Protein AF-A0A955AT12-F1 (afdb_monomer_lite)

Secondary structure (DSSP, 8-state):
-BSS----HHHHHHSTTHHHH---EEEEEEHHHHTT----TTS-HHHHHHHHHHTT--EEEEEETT--SSHHHHHHHHHHHGGGTT-S--

pLDDT: mean 92.77, std 8.44, range [58.03, 98.81]

Structure (mmCIF, N/CA/C/O backbone):
data_AF-A0A955AT12-F1
#
_entry.id   AF-A0A955AT12-F1
#
loop_
_atom_site.group_PDB
_atom_site.id
_atom_site.type_symbol
_atom_site.label_atom_id
_atom_site.label_alt_id
_atom_site.label_comp_id
_atom_site.label_asym_id
_atom_site.label_entity_id
_atom_site.label_seq_id
_atom_site.pdbx_PDB_ins_code
_atom_site.Cartn_x
_atom_site.Cartn_y
_atom_site.Cartn_z
_atom_site.occupancy
_atom_site.B_iso_or_equiv
_atom_site.auth_seq_id
_atom_site.auth_comp_id
_atom_site.auth_asym_id
_atom_site.auth_atom_id
_atom_site.pdbx_PDB_model_num
ATOM 1 N N . LEU A 1 1 ? -0.856 4.033 0.873 1.00 90.19 1 LEU A N 1
ATOM 2 C CA . LEU A 1 1 ? 0.404 4.676 0.440 1.00 90.19 1 LEU A CA 1
ATOM 3 C C . LEU A 1 1 ? 0.857 4.044 -0.867 1.00 90.19 1 LEU A C 1
ATOM 5 O O . LEU A 1 1 ? 0.973 2.826 -0.910 1.00 90.19 1 LEU A O 1
ATOM 9 N N . PHE A 1 2 ? 1.079 4.843 -1.916 1.00 96.88 2 PHE A N 1
ATOM 10 C CA . PHE A 1 2 ? 1.580 4.370 -3.215 1.00 96.88 2 PHE A CA 1
ATOM 11 C C . PHE A 1 2 ? 2.979 4.951 -3.439 1.00 96.88 2 PHE A C 1
ATOM 13 O O . PHE A 1 2 ? 3.117 6.163 -3.584 1.00 96.88 2 PHE A O 1
ATOM 20 N N . SER A 1 3 ? 4.012 4.110 -3.409 1.00 93.88 3 SER A N 1
ATOM 21 C CA . SER A 1 3 ? 5.427 4.495 -3.538 1.00 93.88 3 SER A CA 1
ATOM 22 C C . SER A 1 3 ? 5.893 5.577 -2.548 1.00 93.88 3 SER A C 1
ATOM 24 O O . SER A 1 3 ? 6.802 6.347 -2.845 1.00 93.88 3 SER A O 1
ATOM 26 N N . GLY A 1 4 ? 5.262 5.669 -1.374 1.00 90.75 4 GLY A N 1
ATOM 27 C CA . GLY A 1 4 ? 5.293 6.881 -0.544 1.00 90.75 4 GLY A CA 1
ATOM 28 C C . GLY A 1 4 ? 5.553 6.651 0.941 1.00 90.75 4 GLY A C 1
ATOM 29 O O . GLY A 1 4 ? 5.031 7.416 1.738 1.00 90.75 4 GLY A O 1
ATOM 30 N N . ALA A 1 5 ? 6.336 5.623 1.283 1.00 89.94 5 ALA A N 1
ATOM 31 C CA . ALA A 1 5 ? 6.603 5.093 2.633 1.00 89.94 5 ALA A CA 1
ATOM 32 C C . ALA A 1 5 ? 5.683 3.933 3.057 1.00 89.94 5 ALA A C 1
ATOM 34 O O . ALA A 1 5 ? 4.750 3.546 2.346 1.00 89.94 5 ALA A O 1
ATOM 35 N N . THR A 1 6 ? 6.011 3.374 4.217 1.00 91.81 6 THR A N 1
ATOM 36 C CA . THR A 1 6 ? 5.359 2.235 4.865 1.00 91.81 6 THR A CA 1
ATOM 37 C C . THR A 1 6 ? 4.897 2.672 6.251 1.00 91.81 6 THR A C 1
ATOM 39 O O . THR A 1 6 ? 5.610 3.424 6.905 1.00 91.81 6 THR A O 1
ATOM 42 N N . ILE A 1 7 ? 3.737 2.186 6.699 1.00 93.50 7 ILE A N 1
ATOM 43 C CA . ILE A 1 7 ? 3.317 2.284 8.105 1.00 93.50 7 ILE A CA 1
ATOM 44 C C . ILE A 1 7 ? 3.840 1.038 8.816 1.00 93.50 7 ILE A C 1
ATOM 46 O O . ILE A 1 7 ? 3.530 -0.082 8.400 1.00 93.50 7 ILE A O 1
ATOM 50 N N . GLY A 1 8 ? 4.670 1.233 9.832 1.00 92.44 8 GLY A N 1
ATOM 51 C CA . GLY A 1 8 ? 5.224 0.177 10.668 1.00 92.44 8 GLY A CA 1
ATOM 52 C C . GLY A 1 8 ? 4.509 0.051 12.009 1.00 92.44 8 GLY A C 1
ATOM 53 O O . GLY A 1 8 ? 3.638 0.843 12.362 1.00 92.44 8 GLY A O 1
ATOM 54 N N . LYS A 1 9 ? 4.916 -0.956 12.784 1.00 92.88 9 LYS A N 1
ATOM 55 C CA . LYS A 1 9 ? 4.403 -1.203 14.136 1.00 92.88 9 LYS A CA 1
ATOM 56 C C . LYS A 1 9 ? 4.532 0.023 15.053 1.00 92.88 9 LYS A C 1
ATOM 58 O O . LYS A 1 9 ? 3.576 0.370 15.734 1.00 92.88 9 LYS A O 1
ATOM 63 N N . GLU A 1 10 ? 5.688 0.687 15.034 1.00 93.25 10 GLU A N 1
ATOM 64 C CA . GLU A 1 10 ? 5.951 1.868 15.868 1.00 93.25 10 GLU A CA 1
ATOM 65 C C . GLU A 1 10 ? 4.988 3.022 15.557 1.00 93.25 10 GLU A C 1
ATOM 67 O O . GLU A 1 10 ? 4.472 3.648 16.479 1.00 93.25 10 GLU A O 1
ATOM 72 N N . ASP A 1 11 ? 4.675 3.260 14.277 1.00 93.50 11 ASP A N 1
ATOM 73 C CA . ASP A 1 11 ? 3.717 4.297 13.875 1.00 93.50 11 ASP A CA 1
ATOM 74 C C . ASP A 1 11 ? 2.334 4.033 14.484 1.00 93.50 11 ASP A C 1
ATOM 76 O O . ASP A 1 11 ? 1.676 4.952 14.969 1.00 93.50 11 ASP A O 1
ATOM 80 N N . VAL A 1 12 ? 1.901 2.769 14.494 1.00 93.88 12 VAL A N 1
ATOM 81 C CA . VAL A 1 12 ? 0.618 2.367 15.085 1.00 93.88 12 VAL A CA 1
ATOM 82 C C . VAL A 1 12 ? 0.629 2.509 16.604 1.00 93.88 12 VAL A C 1
ATOM 84 O O . VAL A 1 12 ? -0.329 3.028 17.168 1.00 93.88 12 VAL A O 1
ATOM 87 N N . GLU A 1 13 ? 1.690 2.052 17.271 1.00 94.19 13 GLU A N 1
ATOM 88 C CA . GLU A 1 13 ? 1.787 2.072 18.738 1.00 94.19 13 GLU A CA 1
ATOM 89 C C . GLU A 1 13 ? 1.923 3.492 19.305 1.00 94.19 13 GLU A C 1
ATOM 91 O O . GLU A 1 13 ? 1.473 3.755 20.420 1.00 94.19 13 GLU A O 1
ATOM 96 N N . THR A 1 14 ? 2.528 4.411 18.550 1.00 95.69 14 THR A N 1
ATOM 97 C CA . THR A 1 14 ? 2.778 5.792 18.995 1.00 95.69 14 THR A CA 1
ATOM 98 C C . THR A 1 14 ? 1.710 6.789 18.541 1.00 95.69 14 THR A C 1
ATOM 100 O O . THR A 1 14 ? 1.651 7.899 19.073 1.00 95.69 14 THR A O 1
ATOM 103 N N . THR A 1 15 ? 0.835 6.409 17.603 1.00 96.25 15 THR A N 1
ATOM 104 C CA . THR A 1 15 ? -0.264 7.265 17.136 1.00 96.25 15 THR A CA 1
ATOM 105 C C . THR A 1 15 ? -1.538 7.002 17.934 1.00 96.25 15 THR A C 1
ATOM 107 O O . THR A 1 15 ? -2.217 5.989 17.759 1.00 96.25 15 THR A O 1
ATOM 110 N N . GLU A 1 16 ? -1.914 7.956 18.785 1.00 97.06 16 GLU A N 1
ATOM 111 C CA . GLU A 1 16 ? -3.123 7.863 19.606 1.00 97.06 16 GLU A CA 1
ATOM 112 C C . GLU A 1 16 ? -4.396 7.695 18.750 1.00 97.06 16 GLU A C 1
ATOM 114 O O . GLU A 1 16 ? -4.668 8.468 17.825 1.00 97.06 16 GLU A O 1
ATOM 119 N N . GLY A 1 17 ? -5.194 6.671 19.072 1.00 96.06 17 GLY A N 1
ATOM 120 C CA . GLY A 1 17 ? -6.457 6.369 18.392 1.00 96.06 17 GLY A CA 1
ATOM 121 C C . GLY A 1 17 ? -6.308 5.769 16.990 1.00 96.06 17 GLY A C 1
ATOM 122 O O . GLY A 1 17 ? -7.285 5.765 16.240 1.00 96.06 17 GLY A O 1
ATOM 123 N N . PHE A 1 18 ? -5.120 5.279 16.606 1.00 96.38 18 PHE A N 1
ATOM 124 C CA . PHE A 1 18 ? -4.904 4.680 15.283 1.00 96.38 18 PHE A CA 1
ATOM 125 C C . PHE A 1 18 ? -5.863 3.514 15.024 1.00 96.38 18 PHE A C 1
ATOM 127 O O . PHE A 1 18 ? -6.594 3.523 14.037 1.00 96.38 18 PHE A O 1
ATOM 134 N N . THR A 1 19 ? -5.902 2.535 15.928 1.00 93.44 19 THR A N 1
ATOM 135 C CA . THR A 1 19 ? -6.710 1.314 15.770 1.00 93.44 19 THR A CA 1
ATOM 136 C C . THR A 1 19 ? -8.213 1.581 15.775 1.00 93.44 19 THR A C 1
ATOM 138 O O . THR A 1 19 ? -8.965 0.812 15.189 1.00 93.44 19 THR A O 1
ATOM 141 N N . ASP A 1 20 ? -8.648 2.686 16.383 1.00 94.81 20 ASP A N 1
ATOM 142 C CA . ASP A 1 20 ? -10.064 3.056 16.460 1.00 94.81 20 ASP A CA 1
ATOM 143 C C . ASP A 1 20 ? -10.550 3.780 15.196 1.00 94.81 20 ASP A C 1
ATOM 145 O O . ASP A 1 20 ? -11.750 3.845 14.933 1.00 94.81 20 ASP A O 1
ATOM 149 N N . ARG A 1 21 ? -9.628 4.375 14.428 1.00 95.38 21 ARG A N 1
ATOM 150 C CA . ARG A 1 21 ? -9.944 5.265 13.296 1.00 95.38 21 ARG A CA 1
ATOM 151 C C . ARG A 1 21 ? -9.501 4.718 11.946 1.00 95.38 21 ARG A C 1
ATOM 153 O O . ARG A 1 21 ? -10.054 5.113 10.922 1.00 95.38 21 ARG A O 1
ATOM 160 N N . VAL A 1 22 ? -8.480 3.865 11.924 1.00 96.12 22 VAL A N 1
ATOM 161 C CA . VAL A 1 22 ? -7.880 3.347 10.694 1.00 96.12 22 VAL A CA 1
ATOM 162 C C . VAL A 1 22 ? -8.359 1.925 10.456 1.00 96.12 22 VAL A C 1
ATOM 164 O O . VAL A 1 22 ? -7.924 0.980 11.103 1.00 96.12 22 VAL A O 1
ATOM 167 N N . GLU A 1 23 ? -9.248 1.775 9.480 1.00 95.56 23 GLU A N 1
ATOM 168 C CA . GLU A 1 23 ? -9.866 0.483 9.164 1.00 95.56 23 GLU A CA 1
ATOM 169 C C . GLU A 1 23 ? -9.087 -0.353 8.143 1.00 95.56 23 GLU A C 1
ATOM 171 O O . GLU A 1 23 ? -9.359 -1.541 7.972 1.00 95.56 23 GLU A O 1
ATOM 176 N N . LEU A 1 24 ? -8.156 0.279 7.429 1.00 96.69 24 LEU A N 1
ATOM 177 C CA . LEU A 1 24 ? -7.370 -0.332 6.367 1.00 96.69 24 LEU A CA 1
ATOM 178 C C . LEU A 1 24 ? -6.014 0.362 6.265 1.00 96.69 24 LEU A C 1
ATOM 180 O O . LEU A 1 24 ? -5.933 1.578 6.076 1.00 96.69 24 LEU A O 1
ATOM 184 N N . VAL A 1 25 ? -4.951 -0.433 6.284 1.00 97.19 25 VAL A N 1
ATOM 185 C CA . VAL A 1 25 ? -3.612 -0.015 5.874 1.00 97.19 25 VAL A CA 1
ATOM 186 C C . VAL A 1 25 ? -3.306 -0.648 4.523 1.00 97.19 25 VAL A C 1
ATOM 188 O O . VAL A 1 25 ? -3.306 -1.862 4.374 1.00 97.19 25 VAL A O 1
ATOM 191 N N . PHE A 1 26 ? -3.010 0.171 3.519 1.00 98.06 26 PHE A N 1
ATOM 192 C CA . PHE A 1 26 ? -2.584 -0.310 2.206 1.00 98.06 26 PHE A CA 1
ATOM 193 C C . PHE A 1 26 ? -1.247 0.317 1.840 1.00 98.06 26 PHE A C 1
ATOM 195 O O . PHE A 1 26 ? -1.118 1.545 1.832 1.00 98.06 26 PHE A O 1
ATOM 202 N N . VAL A 1 27 ? -0.263 -0.508 1.501 1.00 97.12 27 VAL A N 1
ATOM 203 C CA . VAL A 1 27 ? 1.066 -0.081 1.059 1.00 97.12 27 VAL A CA 1
ATOM 204 C C . VAL A 1 27 ? 1.353 -0.707 -0.299 1.00 97.12 27 VAL A C 1
ATOM 206 O O . VAL A 1 27 ? 1.128 -1.898 -0.505 1.00 97.12 27 VAL A O 1
ATOM 209 N N . SER A 1 28 ? 1.865 0.075 -1.244 1.00 97.69 28 SER A N 1
ATOM 210 C CA . SER A 1 28 ? 2.281 -0.458 -2.536 1.00 97.69 28 SER A CA 1
ATOM 211 C C . SER A 1 28 ? 3.489 0.241 -3.126 1.00 97.69 28 SER A C 1
ATOM 213 O O . SER A 1 28 ? 3.767 1.399 -2.819 1.00 97.69 28 SER A O 1
ATOM 215 N N . TYR A 1 29 ? 4.184 -0.479 -4.003 1.00 96.88 29 TYR A N 1
A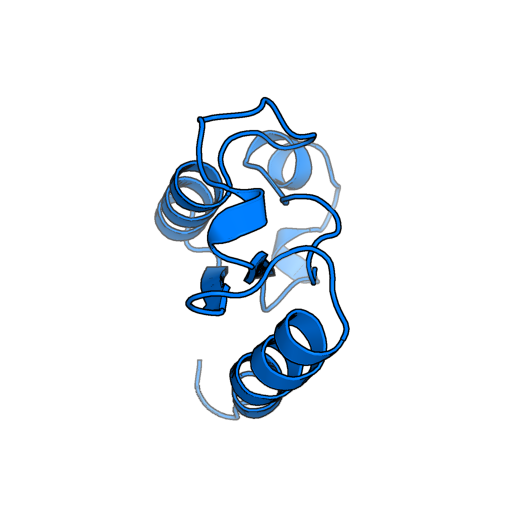TOM 216 C CA . TYR A 1 29 ? 5.368 -0.021 -4.727 1.00 96.88 29 TYR A CA 1
ATOM 217 C C . TYR A 1 29 ? 5.448 -0.682 -6.108 1.00 96.88 29 TYR A C 1
ATOM 219 O O . TYR A 1 29 ? 4.782 -1.686 -6.375 1.00 96.88 29 TYR A O 1
ATOM 227 N N . GLY A 1 30 ? 6.285 -0.148 -6.991 1.00 96.75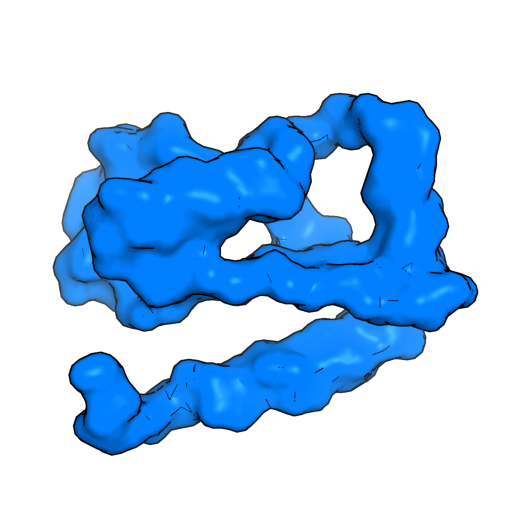 30 GLY A N 1
ATOM 228 C CA . GLY A 1 30 ? 6.797 -0.875 -8.147 1.00 96.75 30 GLY A CA 1
ATOM 229 C C . GLY A 1 30 ? 7.853 -1.888 -7.709 1.00 96.75 30 GLY A C 1
ATOM 230 O O . GLY A 1 30 ? 8.634 -1.614 -6.795 1.00 96.75 30 GLY A O 1
ATOM 231 N N . SER A 1 31 ? 7.912 -3.058 -8.348 1.00 95.81 31 SER A N 1
ATOM 232 C CA . SER A 1 31 ? 8.886 -4.104 -7.995 1.00 95.81 31 SER A CA 1
ATOM 233 C C . SER A 1 31 ? 10.333 -3.599 -8.050 1.00 95.81 31 SER A C 1
ATOM 235 O O . SER A 1 31 ? 11.128 -3.908 -7.166 1.00 95.81 31 SER A O 1
ATOM 237 N N . LYS A 1 32 ? 10.653 -2.727 -9.014 1.00 95.12 32 LYS A N 1
ATOM 238 C CA . LYS A 1 32 ? 11.992 -2.133 -9.186 1.00 95.12 32 LYS A CA 1
ATOM 239 C C . LYS A 1 32 ? 12.309 -1.046 -8.155 1.00 95.12 32 LYS A C 1
ATOM 241 O O . LYS A 1 32 ? 13.456 -0.632 -8.029 1.00 95.12 32 LYS A O 1
ATOM 246 N N . GLU A 1 33 ? 11.311 -0.565 -7.409 1.00 92.31 33 GLU A N 1
ATOM 247 C CA . GLU A 1 33 ? 11.542 0.344 -6.281 1.00 92.31 33 GLU A CA 1
ATOM 248 C C . GLU A 1 33 ? 12.003 -0.405 -5.033 1.00 92.31 33 GLU A C 1
ATOM 250 O O . GLU A 1 33 ? 12.724 0.171 -4.214 1.00 92.31 33 GLU A O 1
ATOM 255 N N . VAL A 1 34 ? 11.561 -1.659 -4.873 1.00 90.56 34 VAL A N 1
ATOM 256 C CA . VAL A 1 34 ? 11.875 -2.513 -3.718 1.00 90.56 34 VAL A CA 1
ATOM 257 C C . VAL A 1 34 ? 13.082 -3.416 -3.925 1.00 90.56 34 VAL A C 1
ATOM 259 O O . VAL A 1 34 ? 13.750 -3.767 -2.949 1.00 90.56 34 VAL A O 1
ATOM 262 N N . GLU A 1 35 ? 13.398 -3.717 -5.180 1.00 84.75 35 GLU A N 1
ATOM 263 C CA . GLU A 1 35 ? 14.574 -4.481 -5.579 1.00 84.75 35 GLU A CA 1
ATOM 264 C C . GLU A 1 35 ? 15.869 -3.882 -4.992 1.00 84.75 35 GLU A C 1
ATOM 266 O O . GLU A 1 35 ? 16.062 -2.665 -4.930 1.00 84.75 35 GLU A O 1
ATOM 271 N N . GLY A 1 36 ? 16.754 -4.748 -4.492 1.00 74.56 36 GLY A N 1
ATOM 272 C CA . GLY A 1 36 ? 18.037 -4.342 -3.907 1.00 74.56 36 GLY A CA 1
ATOM 273 C C . GLY A 1 36 ? 17.992 -3.892 -2.441 1.00 74.56 36 GLY A C 1
ATOM 274 O O . GLY A 1 36 ? 18.990 -3.372 -1.949 1.00 74.56 36 GLY A O 1
ATOM 275 N N . GLY A 1 37 ? 16.871 -4.076 -1.731 1.00 71.00 37 GLY A N 1
ATOM 276 C CA . GLY A 1 37 ? 16.843 -3.998 -0.262 1.00 71.00 37 GLY A CA 1
ATOM 277 C C . GLY A 1 37 ? 17.115 -2.611 0.326 1.00 71.00 37 GLY A C 1
ATOM 278 O O . GLY A 1 37 ? 17.548 -2.505 1.470 1.00 71.00 37 GLY A O 1
ATOM 279 N N . ARG A 1 38 ? 16.876 -1.536 -0.439 1.00 72.81 38 ARG A N 1
ATOM 280 C CA . ARG A 1 38 ? 17.068 -0.160 0.050 1.00 72.81 38 ARG A CA 1
ATOM 281 C C . ARG A 1 38 ? 16.267 0.082 1.331 1.00 72.81 38 ARG A C 1
ATOM 283 O O . ARG A 1 38 ? 15.081 -0.250 1.388 1.00 72.81 38 ARG A O 1
ATOM 290 N N . THR A 1 39 ? 16.899 0.713 2.315 1.00 69.56 39 THR A N 1
ATOM 291 C CA . THR A 1 39 ? 16.236 1.177 3.536 1.00 69.56 39 THR A CA 1
ATOM 292 C C . THR A 1 39 ? 15.211 2.253 3.188 1.00 69.56 39 THR A C 1
ATOM 294 O O . THR A 1 39 ? 15.504 3.176 2.426 1.00 69.56 39 THR A O 1
ATOM 297 N N . ARG A 1 40 ? 14.001 2.131 3.736 1.00 75.75 40 ARG A N 1
ATOM 298 C CA . ARG A 1 40 ? 12.896 3.078 3.546 1.00 75.75 40 ARG A CA 1
ATOM 299 C C . ARG A 1 40 ? 12.389 3.537 4.914 1.00 75.75 40 ARG A C 1
ATOM 301 O O . ARG A 1 40 ? 12.469 2.754 5.863 1.00 75.75 40 ARG A O 1
ATOM 308 N N . PRO A 1 41 ? 11.858 4.766 5.030 1.00 69.88 41 PRO A N 1
ATOM 309 C CA . PRO A 1 41 ? 11.079 5.157 6.201 1.00 69.88 41 PRO A CA 1
ATOM 310 C C . PRO A 1 41 ? 9.957 4.135 6.446 1.00 69.88 41 PRO A C 1
ATOM 312 O O . PRO A 1 41 ? 9.241 3.782 5.505 1.00 69.88 41 PRO A O 1
ATOM 315 N N . GLY A 1 42 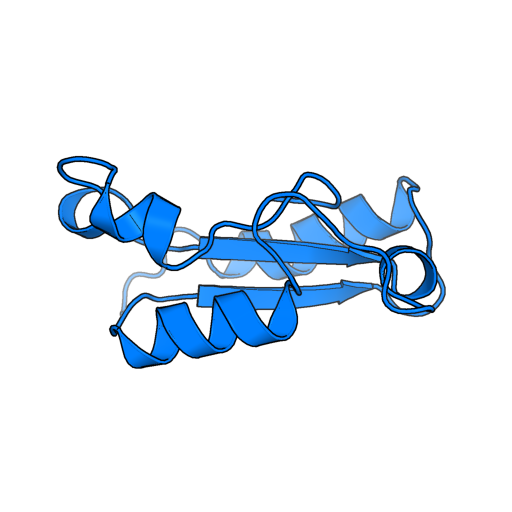? 9.861 3.617 7.673 1.00 67.75 42 GLY A N 1
ATOM 316 C CA . GLY A 1 42 ? 8.915 2.551 8.035 1.00 67.75 42 GLY A CA 1
ATOM 317 C C . GLY A 1 42 ? 9.373 1.117 7.717 1.00 67.75 42 GLY A C 1
ATOM 318 O O . GLY A 1 42 ? 8.587 0.182 7.864 1.00 67.75 42 GLY A O 1
ATOM 319 N N . GLY A 1 43 ? 10.627 0.914 7.290 1.00 82.19 43 GLY A N 1
ATOM 320 C CA . GLY A 1 43 ? 11.233 -0.413 7.116 1.00 82.19 43 GLY A CA 1
ATOM 321 C C . GLY A 1 43 ? 10.903 -1.112 5.791 1.00 82.19 43 GLY A C 1
ATOM 322 O O . GLY A 1 43 ? 10.567 -0.479 4.785 1.00 82.19 43 GLY A O 1
ATOM 323 N N . ASN A 1 44 ? 11.060 -2.439 5.764 1.00 90.62 44 ASN A N 1
ATOM 324 C CA . ASN A 1 44 ? 10.675 -3.262 4.618 1.00 90.62 44 ASN A CA 1
ATOM 325 C C . ASN A 1 44 ? 9.136 -3.326 4.530 1.00 90.62 44 ASN A C 1
ATOM 327 O O . ASN A 1 44 ? 8.510 -3.794 5.478 1.00 90.62 44 ASN A O 1
ATOM 331 N N . PRO A 1 45 ? 8.517 -2.908 3.409 1.00 92.19 45 PRO A N 1
ATOM 332 C CA . PRO A 1 45 ? 7.061 -2.897 3.264 1.00 92.19 45 PRO A CA 1
ATOM 333 C C . PRO A 1 45 ? 6.380 -4.244 3.536 1.00 92.19 45 PRO A C 1
ATOM 335 O O . PRO A 1 45 ? 5.311 -4.268 4.140 1.00 92.19 45 PRO A O 1
ATOM 338 N N . ALA A 1 46 ? 6.991 -5.351 3.102 1.00 92.69 46 ALA A N 1
ATOM 339 C CA . ALA A 1 46 ? 6.425 -6.684 3.288 1.00 92.69 46 ALA A CA 1
ATOM 340 C C . ALA A 1 46 ? 6.438 -7.081 4.769 1.00 92.69 46 ALA A C 1
ATOM 342 O O . ALA A 1 46 ? 5.405 -7.464 5.313 1.00 92.69 46 ALA A O 1
ATOM 343 N N . ASP A 1 47 ? 7.585 -6.911 5.429 1.00 93.81 47 ASP A N 1
ATOM 344 C CA . ASP A 1 47 ? 7.757 -7.274 6.838 1.00 93.81 47 ASP A CA 1
ATOM 345 C C . ASP A 1 47 ? 6.858 -6.423 7.743 1.00 93.81 47 ASP A C 1
ATOM 347 O O . ASP A 1 47 ? 6.226 -6.948 8.659 1.00 93.81 47 ASP A O 1
ATOM 351 N N . SER A 1 48 ? 6.755 -5.118 7.468 1.00 93.50 48 SER A N 1
ATOM 352 C CA . SER A 1 48 ? 5.880 -4.219 8.224 1.00 93.50 48 SER A CA 1
ATOM 353 C C . SER A 1 48 ? 4.413 -4.619 8.081 1.00 93.50 48 SER A C 1
ATOM 355 O O . SER A 1 48 ? 3.720 -4.719 9.089 1.00 93.50 48 SER A O 1
ATOM 357 N N . VAL A 1 49 ? 3.932 -4.921 6.869 1.00 95.44 49 VAL A N 1
ATOM 358 C CA . VAL A 1 49 ? 2.537 -5.355 6.669 1.00 95.44 49 VAL A CA 1
ATOM 359 C C . VAL A 1 49 ? 2.240 -6.673 7.388 1.00 95.44 49 VAL A C 1
ATOM 361 O O . VAL A 1 49 ? 1.179 -6.789 7.999 1.00 95.44 49 VAL A O 1
ATOM 364 N N . GLU A 1 50 ? 3.159 -7.639 7.387 1.00 96.56 50 GLU A N 1
ATOM 365 C CA . GLU A 1 50 ? 2.975 -8.889 8.141 1.00 96.56 50 GLU A CA 1
ATOM 366 C C . GLU A 1 50 ? 2.934 -8.655 9.660 1.00 96.56 50 GLU A C 1
ATOM 368 O O . GLU A 1 50 ? 2.105 -9.247 10.353 1.00 96.56 50 GLU A O 1
ATOM 373 N N . GLN A 1 51 ? 3.749 -7.736 10.187 1.00 95.94 51 GLN A N 1
ATOM 374 C CA . GLN A 1 51 ? 3.672 -7.342 11.599 1.00 95.94 51 GLN A CA 1
ATOM 375 C C . GLN A 1 51 ? 2.329 -6.690 11.943 1.00 95.94 51 GLN A C 1
ATOM 377 O O . GLN A 1 51 ? 1.732 -7.033 12.963 1.00 95.94 51 GLN A O 1
ATOM 382 N N . LEU A 1 52 ? 1.823 -5.792 11.091 1.00 96.00 52 LEU A N 1
ATOM 383 C CA . LEU A 1 52 ? 0.520 -5.159 11.307 1.00 96.00 52 LEU A CA 1
ATOM 384 C C . LEU A 1 52 ? -0.617 -6.191 11.287 1.00 96.00 52 LEU A C 1
ATOM 386 O O . LEU A 1 52 ? -1.483 -6.165 12.162 1.00 96.00 52 LEU A O 1
ATOM 390 N N . LYS A 1 53 ? -0.586 -7.154 10.355 1.00 96.81 53 LYS A N 1
ATOM 391 C CA . LYS A 1 53 ? -1.547 -8.270 10.337 1.00 96.81 53 LYS A CA 1
ATOM 392 C C . LYS A 1 53 ? -1.492 -9.094 11.621 1.00 96.81 53 LYS A C 1
ATOM 394 O O . LYS A 1 53 ? -2.538 -9.442 12.161 1.00 96.81 53 LYS A O 1
ATOM 399 N N . ALA A 1 54 ? -0.295 -9.376 12.139 1.00 96.81 54 ALA A N 1
ATOM 400 C CA . ALA A 1 54 ? -0.126 -10.103 13.399 1.00 96.81 54 ALA A CA 1
ATOM 401 C C . ALA A 1 54 ? -0.697 -9.345 14.615 1.00 96.81 54 ALA A C 1
ATOM 403 O O . ALA A 1 54 ? -1.073 -9.970 15.604 1.00 96.81 54 ALA A O 1
ATOM 404 N N . MET A 1 55 ? -0.809 -8.016 14.533 1.00 95.12 55 MET A N 1
ATOM 405 C CA . MET A 1 55 ? -1.484 -7.168 15.525 1.00 95.12 55 MET A CA 1
ATOM 406 C C . MET A 1 55 ? -3.009 -7.096 15.327 1.00 95.12 55 MET A C 1
ATOM 408 O O . MET A 1 55 ? -3.684 -6.382 16.064 1.00 95.12 55 MET A O 1
ATOM 412 N N . GLY A 1 56 ? -3.564 -7.812 14.344 1.00 95.38 56 GLY A N 1
ATOM 413 C CA . GLY A 1 56 ? -4.992 -7.792 14.019 1.00 95.38 56 GLY A CA 1
ATOM 414 C C . GLY A 1 56 ? -5.424 -6.613 13.144 1.00 95.38 56 GLY A C 1
ATOM 415 O O . GLY A 1 56 ? -6.619 -6.376 12.990 1.00 95.38 56 GLY A O 1
ATOM 416 N N . ILE A 1 57 ? -4.482 -5.867 12.562 1.00 95.94 57 ILE A N 1
ATOM 417 C CA . ILE A 1 57 ? -4.789 -4.741 11.675 1.00 95.94 57 ILE A CA 1
ATOM 418 C C . ILE A 1 57 ? -5.027 -5.270 10.268 1.00 95.94 57 ILE A C 1
ATOM 420 O O . ILE A 1 57 ? -4.235 -6.049 9.732 1.00 95.94 57 ILE A O 1
ATOM 424 N N . ASN A 1 58 ? -6.094 -4.789 9.638 1.00 96.44 58 ASN A N 1
ATOM 425 C CA . ASN A 1 58 ? -6.357 -5.049 8.233 1.00 96.44 58 ASN A CA 1
ATOM 426 C C . ASN A 1 58 ? -5.310 -4.335 7.358 1.00 96.44 58 ASN A C 1
ATOM 428 O O . ASN A 1 58 ? -5.435 -3.143 7.064 1.00 96.44 58 ASN A O 1
ATOM 432 N N . ALA A 1 59 ? -4.247 -5.052 6.992 1.00 97.19 59 ALA A N 1
ATOM 433 C CA . ALA A 1 59 ? -3.102 -4.507 6.275 1.00 97.19 59 ALA A CA 1
ATOM 434 C C . ALA A 1 59 ? -2.811 -5.275 4.978 1.00 97.19 59 ALA A C 1
ATOM 436 O O . ALA A 1 59 ? -2.752 -6.505 4.950 1.00 97.19 59 ALA A O 1
ATOM 437 N N . HIS A 1 60 ? -2.570 -4.533 3.898 1.00 97.81 60 HIS A N 1
ATOM 438 C CA . HIS A 1 60 ? -2.330 -5.059 2.559 1.00 97.81 60 HIS A CA 1
ATOM 439 C C . HIS A 1 60 ? -1.039 -4.503 1.959 1.00 97.81 60 HIS A C 1
ATOM 441 O O . HIS A 1 60 ? -0.740 -3.312 2.072 1.00 97.81 60 HIS A O 1
ATOM 447 N N . TYR A 1 61 ? -0.316 -5.376 1.257 1.00 97.31 61 TYR A N 1
ATOM 448 C CA . TYR A 1 61 ? 0.868 -5.032 0.483 1.00 97.31 61 TYR A CA 1
ATOM 449 C C . TYR A 1 61 ? 0.682 -5.433 -0.979 1.00 97.31 61 TYR A C 1
ATOM 451 O O . TYR A 1 61 ? 0.344 -6.582 -1.264 1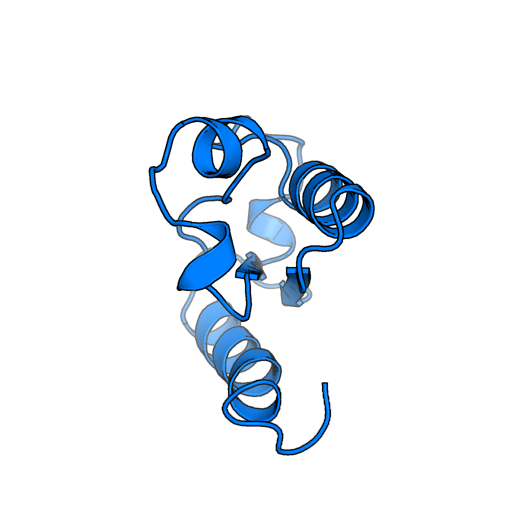.00 97.31 61 TYR A O 1
ATOM 459 N N . TYR A 1 62 ? 0.925 -4.504 -1.904 1.00 98.19 62 TYR A N 1
ATOM 460 C CA . TYR A 1 62 ? 0.882 -4.770 -3.341 1.00 98.19 62 TYR A CA 1
ATOM 461 C C . TYR A 1 62 ? 2.175 -4.346 -4.046 1.00 98.19 62 TYR A C 1
ATOM 463 O O . TYR A 1 62 ? 2.652 -3.222 -3.885 1.00 98.19 62 TYR A O 1
ATOM 471 N N . LEU A 1 63 ? 2.701 -5.228 -4.900 1.00 97.38 63 LEU A N 1
ATOM 472 C CA . LEU A 1 63 ? 3.807 -4.924 -5.802 1.00 97.38 63 LEU A CA 1
ATOM 473 C C . LEU A 1 63 ? 3.342 -4.887 -7.249 1.00 97.38 63 LEU A C 1
ATOM 475 O O . LEU A 1 63 ? 2.909 -5.897 -7.800 1.00 97.38 63 LEU A O 1
ATOM 479 N N . SER A 1 64 ? 3.496 -3.727 -7.886 1.00 98.38 64 SER A N 1
ATOM 480 C CA . SER A 1 64 ? 3.296 -3.600 -9.324 1.00 98.38 64 SER A CA 1
ATOM 481 C C . SER A 1 64 ? 4.484 -4.231 -10.061 1.00 98.38 64 SER A C 1
ATOM 483 O O . SER A 1 64 ? 5.609 -3.742 -9.922 1.00 98.38 64 SER A O 1
ATOM 485 N N . PRO A 1 65 ? 4.267 -5.299 -10.849 1.00 98.06 65 PRO A N 1
ATOM 486 C CA . PRO A 1 65 ? 5.354 -6.013 -11.500 1.00 98.06 65 PRO A CA 1
ATOM 487 C C . PRO A 1 65 ? 5.971 -5.183 -12.625 1.00 98.06 65 PRO A C 1
ATOM 489 O O . PRO A 1 65 ? 5.261 -4.538 -13.409 1.00 98.06 65 PRO A O 1
ATOM 492 N N . GLU A 1 66 ? 7.297 -5.263 -12.715 1.00 97.50 66 GLU A N 1
ATOM 493 C CA . GLU A 1 66 ? 8.142 -4.664 -13.750 1.00 97.50 66 GLU A CA 1
ATOM 494 C C . GLU A 1 66 ? 8.096 -3.138 -13.860 1.00 97.50 66 GLU A C 1
ATOM 496 O O . GLU A 1 66 ? 8.578 -2.582 -14.849 1.00 97.50 66 GLU A O 1
ATOM 501 N N . THR A 1 67 ? 7.604 -2.450 -12.830 1.00 98.06 67 THR A N 1
ATOM 502 C CA . THR A 1 67 ? 7.539 -0.984 -12.782 1.00 98.06 67 THR A CA 1
ATOM 503 C C . THR A 1 67 ? 8.415 -0.410 -11.672 1.00 98.06 67 THR A C 1
ATOM 505 O O . THR A 1 67 ? 8.743 -1.093 -10.698 1.00 98.06 67 THR A O 1
ATOM 508 N N . ALA A 1 68 ? 8.795 0.857 -11.822 1.00 95.69 68 ALA A N 1
ATOM 509 C CA . ALA A 1 68 ? 9.535 1.637 -10.831 1.00 95.69 68 ALA A CA 1
ATOM 510 C C . ALA A 1 68 ? 8.658 2.772 -10.256 1.00 95.69 68 ALA A C 1
ATOM 512 O O . ALA A 1 68 ? 7.443 2.616 -10.111 1.00 95.69 68 ALA A O 1
ATOM 513 N N . HIS A 1 69 ? 9.262 3.917 -9.923 1.00 96.06 69 HIS A N 1
ATOM 514 C CA . HIS A 1 69 ? 8.575 5.099 -9.396 1.00 96.06 69 HIS A CA 1
ATOM 515 C C . HIS A 1 69 ? 7.881 5.889 -10.519 1.00 96.06 69 HIS A C 1
ATOM 517 O O . HIS A 1 69 ? 8.321 6.963 -10.930 1.00 96.06 69 HIS A O 1
ATOM 523 N N . GLU A 1 70 ? 6.827 5.303 -11.080 1.00 97.88 70 GLU A N 1
ATOM 524 C CA . GLU A 1 70 ? 6.162 5.789 -12.288 1.00 97.88 70 GLU A CA 1
ATOM 525 C C . GLU A 1 70 ? 4.639 5.634 -12.225 1.00 97.88 70 GLU A C 1
ATOM 527 O O . GLU A 1 70 ? 4.093 4.818 -11.481 1.00 97.88 70 GLU A O 1
ATOM 532 N N . TRP A 1 71 ? 3.931 6.371 -13.085 1.00 98.62 71 TRP A N 1
ATOM 533 C CA . TRP A 1 71 ? 2.466 6.407 -13.093 1.00 98.62 71 TRP A CA 1
ATOM 534 C C . TRP A 1 71 ? 1.797 5.041 -13.235 1.00 98.62 71 TRP A C 1
ATOM 536 O O . TRP A 1 71 ? 0.713 4.835 -12.689 1.00 98.62 71 TRP A O 1
ATOM 546 N N . GLN A 1 72 ? 2.409 4.093 -13.946 1.00 98.62 72 GLN A N 1
ATOM 547 C CA . GLN A 1 72 ? 1.827 2.763 -14.098 1.00 98.62 72 GLN A CA 1
ATOM 548 C C . GLN A 1 72 ? 1.775 1.992 -12.768 1.00 98.62 72 GLN A C 1
ATOM 550 O O . GLN A 1 72 ? 0.799 1.274 -12.530 1.00 98.62 72 GLN A O 1
ATOM 555 N N . THR A 1 73 ? 2.751 2.199 -11.876 1.00 98.69 73 THR A N 1
ATOM 556 C CA . THR A 1 73 ? 2.722 1.681 -10.499 1.00 98.69 73 THR A CA 1
ATOM 557 C C . THR A 1 73 ? 1.504 2.208 -9.758 1.00 98.69 73 THR A C 1
ATOM 559 O O . THR A 1 73 ? 0.745 1.430 -9.178 1.00 98.69 73 THR A O 1
ATOM 562 N N . TRP A 1 74 ? 1.271 3.519 -9.809 1.00 98.81 74 TRP A N 1
ATOM 563 C CA . TRP A 1 74 ? 0.180 4.154 -9.068 1.00 98.81 74 TRP A CA 1
ATOM 564 C C . TRP A 1 74 ? -1.193 3.807 -9.641 1.00 98.81 74 TRP A C 1
ATOM 566 O O . TRP A 1 74 ? -2.116 3.536 -8.879 1.00 98.81 74 TRP A O 1
ATOM 576 N N . ARG A 1 75 ? -1.325 3.711 -10.971 1.00 98.81 75 ARG A N 1
ATOM 577 C CA . ARG A 1 75 ? -2.561 3.250 -11.631 1.00 98.81 75 ARG A CA 1
ATOM 578 C C . ARG A 1 75 ? -2.955 1.850 -11.171 1.00 98.81 75 ARG A C 1
ATOM 580 O O . ARG A 1 75 ? -4.105 1.618 -10.812 1.00 98.81 75 ARG A O 1
ATOM 587 N N . ARG A 1 76 ? -1.999 0.918 -11.162 1.00 98.81 76 ARG A N 1
ATOM 588 C CA . ARG A 1 76 ? -2.236 -0.451 -10.686 1.00 98.81 76 ARG A CA 1
ATOM 589 C C . ARG A 1 76 ? -2.486 -0.485 -9.180 1.00 98.81 76 ARG A C 1
ATOM 591 O O . ARG A 1 76 ? -3.381 -1.188 -8.744 1.00 98.81 76 ARG A O 1
ATOM 598 N N . SER A 1 77 ? -1.765 0.319 -8.403 1.00 98.81 77 SER A N 1
ATOM 599 C CA . SER A 1 77 ? -1.987 0.429 -6.957 1.00 98.81 77 SER A CA 1
ATOM 600 C C . SER A 1 77 ? -3.406 0.887 -6.630 1.00 98.81 77 SER A C 1
ATOM 602 O O . SER A 1 77 ? -4.061 0.281 -5.793 1.00 98.81 77 SER A O 1
ATOM 604 N N . LEU A 1 78 ? -3.910 1.902 -7.336 1.00 98.75 78 LEU A N 1
ATOM 605 C CA . LEU A 1 78 ? -5.285 2.370 -7.180 1.00 98.75 78 LEU A CA 1
ATOM 606 C C . LEU A 1 78 ? -6.305 1.288 -7.563 1.00 98.75 78 LEU A C 1
ATOM 608 O O . LEU A 1 78 ? -7.300 1.132 -6.863 1.00 98.75 78 LEU A O 1
ATOM 612 N N . LYS A 1 79 ? -6.048 0.529 -8.639 1.00 98.75 79 LYS A N 1
ATOM 613 C CA . LYS A 1 79 ? -6.893 -0.602 -9.058 1.00 98.75 79 LYS A CA 1
ATOM 614 C C . LYS A 1 79 ? -7.024 -1.662 -7.959 1.00 98.75 79 LYS A C 1
ATOM 616 O O . LYS A 1 79 ? -8.116 -2.181 -7.780 1.00 98.75 79 LYS A O 1
ATOM 621 N N . GLU A 1 80 ? -5.939 -1.985 -7.258 1.00 98.62 80 GLU A N 1
ATOM 622 C CA . GLU A 1 80 ? -5.958 -2.982 -6.176 1.00 98.62 80 GLU A CA 1
ATOM 623 C C . GLU A 1 80 ? -6.494 -2.410 -4.853 1.00 98.62 80 GLU A C 1
ATOM 625 O O . GLU A 1 80 ? -7.129 -3.120 -4.083 1.00 98.62 80 GLU A O 1
ATOM 630 N N . PHE A 1 81 ? -6.272 -1.121 -4.590 1.00 98.50 81 PHE A N 1
ATOM 631 C CA . PHE A 1 81 ? -6.724 -0.447 -3.371 1.00 98.50 81 PHE A CA 1
ATOM 632 C C . PHE A 1 81 ? -8.227 -0.154 -3.365 1.00 98.50 81 PHE A C 1
ATOM 634 O O . PHE A 1 81 ? -8.894 -0.385 -2.360 1.00 98.50 81 PHE A O 1
ATOM 641 N N . ALA A 1 82 ? -8.770 0.374 -4.465 1.00 98.31 82 ALA A N 1
ATOM 642 C CA . ALA A 1 82 ? -10.146 0.871 -4.503 1.00 98.31 82 ALA A CA 1
ATOM 643 C C . ALA A 1 82 ? -11.210 -0.184 -4.129 1.00 98.31 82 ALA A C 1
ATOM 645 O O . ALA A 1 82 ? -12.125 0.169 -3.387 1.00 98.31 82 ALA A O 1
ATOM 646 N N . PRO A 1 83 ? -11.105 -1.461 -4.553 1.00 97.19 83 PRO A N 1
ATOM 647 C CA . PRO A 1 83 ? -12.054 -2.501 -4.158 1.00 97.19 83 PRO A CA 1
ATOM 648 C C . PRO A 1 83 ? -12.031 -2.850 -2.667 1.00 97.19 83 PRO A C 1
ATOM 650 O O . PRO A 1 83 ? -12.960 -3.490 -2.200 1.00 97.19 83 PRO A O 1
ATOM 653 N N . LEU A 1 84 ? -10.991 -2.468 -1.921 1.00 96.75 84 LEU A N 1
ATOM 654 C CA . LEU A 1 84 ? -10.890 -2.740 -0.482 1.00 96.75 84 LEU A CA 1
ATOM 655 C C . LEU A 1 84 ? -11.617 -1.689 0.364 1.00 96.75 84 LEU A C 1
ATOM 657 O O . LEU A 1 84 ? -11.793 -1.868 1.566 1.00 96.75 84 LEU A O 1
ATOM 661 N N . LEU A 1 85 ? -12.017 -0.572 -0.243 1.00 96.69 85 LEU A N 1
ATOM 662 C CA . LEU A 1 85 ? -12.683 0.510 0.464 1.00 96.69 85 LEU A CA 1
ATOM 663 C C . LEU A 1 85 ? -14.160 0.196 0.696 1.00 96.69 85 LEU A C 1
ATOM 665 O O . LEU A 1 85 ? -14.837 -0.342 -0.180 1.00 96.69 85 LEU A O 1
ATOM 669 N N . PHE A 1 86 ? -14.651 0.600 1.871 1.00 95.12 86 PHE A N 1
ATOM 670 C CA . PHE A 1 86 ? -16.072 0.610 2.238 1.00 95.12 86 PHE A CA 1
ATOM 671 C C . PHE A 1 86 ? -16.780 -0.741 2.058 1.00 95.12 86 PHE A C 1
ATOM 673 O O . PHE A 1 86 ? -17.951 -0.792 1.681 1.00 95.12 86 PHE A O 1
ATOM 680 N N . GLN A 1 87 ? -16.061 -1.836 2.317 1.00 92.06 87 GLN 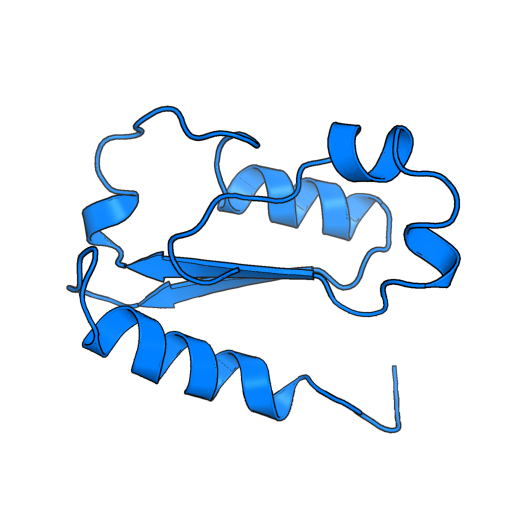A N 1
ATOM 681 C CA . GLN A 1 87 ? -16.656 -3.167 2.345 1.00 92.06 87 GLN A CA 1
ATOM 682 C C . GLN A 1 87 ? -17.633 -3.273 3.520 1.00 92.06 87 GLN A C 1
ATOM 684 O O . GLN A 1 87 ? -17.354 -2.793 4.618 1.00 92.06 87 GLN A O 1
ATOM 689 N N . VAL A 1 88 ? -18.800 -3.860 3.251 1.00 80.69 88 VAL A N 1
ATOM 690 C CA . VAL A 1 88 ? -19.912 -3.953 4.212 1.00 80.69 88 VAL A CA 1
ATOM 691 C C . VAL A 1 88 ? -19.648 -5.032 5.266 1.00 80.69 88 VAL A C 1
ATOM 693 O O . VAL A 1 88 ? -20.103 -4.896 6.398 1.00 80.69 88 VAL A O 1
ATOM 696 N N . ASP A 1 89 ? -18.842 -6.035 4.917 1.00 69.50 89 ASP A N 1
ATOM 697 C CA . ASP A 1 89 ? -18.434 -7.124 5.798 1.00 69.50 89 ASP A CA 1
ATOM 698 C C . ASP A 1 89 ? -16.915 -7.035 6.043 1.00 69.50 89 ASP A C 1
ATOM 700 O O . ASP A 1 89 ? -16.136 -6.960 5.086 1.00 69.50 89 ASP A O 1
ATOM 704 N N . LYS A 1 90 ?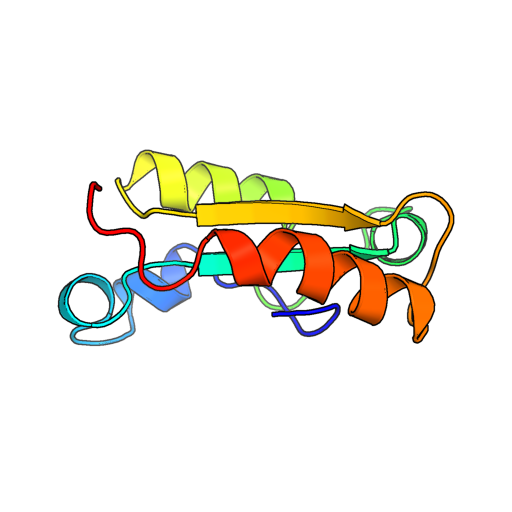 -16.503 -7.006 7.319 1.00 58.03 90 LYS A N 1
ATOM 705 C CA . LYS A 1 90 ? -15.101 -7.102 7.766 1.00 58.03 90 LYS A CA 1
ATOM 706 C C . LYS A 1 90 ? -14.820 -8.480 8.345 1.00 58.03 90 LYS A C 1
ATOM 708 O O . LYS A 1 90 ? -15.690 -8.976 9.096 1.00 58.03 90 LYS A O 1
#

Sequence (90 aa):
LFSGATIGKEDVETTEGFTDRVELVFVSYGSKEVEGGRTRPGGNPADSVEQLKAMGINAHYYLSPETAHEWQTWRRSLKEFAPLLFQVDK

Foldseek 3Di:
DQQPFAAAPCNCVVDPCCQVPPQEAEYEFEPVQPPPLDATHRGRRVVRQVVCVVVVHHYYYDYDYPDHPDPVSVVVSCVVPVVVPPDPPD

Radius of gyration: 13.17 Å; chains: 1; bounding box: 38×18×34 Å